Protein AF-Q6VXQ0-F1 (afdb_monomer_lite)

Secondary structure (DSSP, 8-state):
-GGGT--HHHHHHHHHHHHHHHHHHHHHHPPP--SHHHHHHHHHHHHT-HHHHHHHHHHH-

Sequence (61 aa):
NVAAGANPLGLKRGIEKAVEAVTSALLASAKEIDTKEQIAATAGISAGDQSIGDLIAEAMD

pLDDT: mean 92.57, std 9.7, range [56.31, 98.44]

Radius of gyration: 20.29 Å; chains: 1; bounding box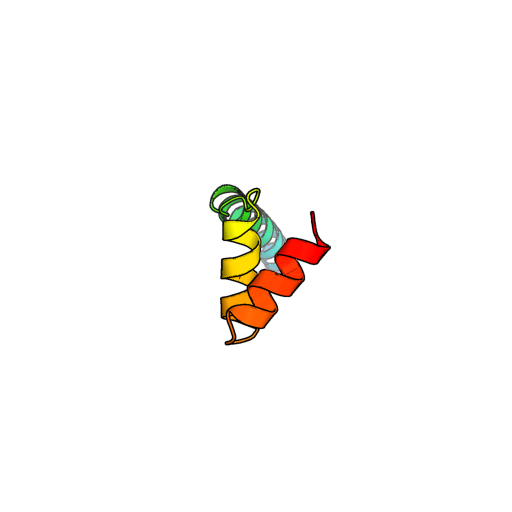: 38×18×53 Å

Structure (mmCIF, N/CA/C/O backbone):
data_AF-Q6VXQ0-F1
#
_entry.id   AF-Q6VXQ0-F1
#
loop_
_atom_site.group_PDB
_atom_site.id
_atom_site.type_symbol
_atom_site.label_atom_id
_atom_site.label_alt_id
_atom_site.label_comp_id
_atom_site.label_asym_id
_atom_site.label_entity_id
_atom_site.label_seq_id
_atom_site.pdbx_PDB_ins_code
_atom_site.Cartn_x
_atom_site.Cartn_y
_atom_site.Cartn_z
_atom_site.occupancy
_atom_site.B_iso_or_equiv
_atom_site.auth_seq_id
_atom_site.auth_comp_id
_atom_site.auth_asym_id
_atom_site.auth_atom_id
_atom_site.pdbx_PDB_model_num
ATOM 1 N N . ASN A 1 1 ? 10.344 -5.567 -27.524 1.00 56.31 1 ASN A N 1
ATOM 2 C CA . ASN A 1 1 ? 11.415 -4.572 -27.265 1.00 56.31 1 ASN A CA 1
ATOM 3 C C . ASN A 1 1 ? 12.817 -5.147 -27.423 1.00 56.31 1 ASN A C 1
ATOM 5 O O . ASN A 1 1 ? 13.543 -4.631 -28.255 1.00 56.31 1 ASN A O 1
ATOM 9 N N . VAL A 1 2 ? 13.200 -6.237 -26.744 1.00 60.41 2 VAL A N 1
ATOM 10 C CA . VAL A 1 2 ? 14.514 -6.889 -26.977 1.00 60.41 2 VAL A CA 1
ATOM 11 C C . VAL A 1 2 ? 14.625 -7.509 -28.380 1.00 60.41 2 VAL A C 1
ATOM 13 O O . VAL A 1 2 ? 15.602 -7.266 -29.076 1.00 60.41 2 VAL A O 1
ATOM 16 N N . ALA A 1 3 ? 13.578 -8.197 -28.856 1.00 58.41 3 ALA A N 1
ATOM 17 C CA . ALA A 1 3 ? 13.503 -8.708 -30.235 1.00 58.41 3 ALA A CA 1
ATOM 18 C C . ALA A 1 3 ? 13.526 -7.604 -31.318 1.00 58.41 3 ALA A C 1
ATOM 20 O O . ALA A 1 3 ? 13.781 -7.892 -32.479 1.00 58.41 3 ALA A O 1
ATOM 21 N N . ALA A 1 4 ? 13.282 -6.343 -30.933 1.00 74.12 4 ALA A N 1
ATOM 22 C CA . ALA A 1 4 ? 13.348 -5.168 -31.805 1.00 74.12 4 ALA A CA 1
ATOM 23 C C . ALA A 1 4 ? 14.712 -4.442 -31.728 1.00 74.12 4 ALA A C 1
ATOM 25 O O . ALA A 1 4 ? 14.836 -3.325 -32.217 1.00 74.12 4 ALA A O 1
ATOM 26 N N . GLY A 1 5 ? 15.722 -5.044 -31.082 1.00 71.12 5 GLY A N 1
ATOM 27 C CA . GLY A 1 5 ? 17.077 -4.490 -30.963 1.00 71.12 5 GLY A CA 1
ATOM 28 C C . GLY A 1 5 ? 17.346 -3.667 -29.698 1.00 71.12 5 GLY A C 1
ATOM 29 O O . GLY A 1 5 ? 18.436 -3.116 -29.557 1.00 71.12 5 GLY A O 1
ATOM 30 N N . ALA A 1 6 ? 16.402 -3.576 -28.751 1.00 81.56 6 ALA A N 1
ATOM 31 C CA . ALA A 1 6 ? 16.669 -2.899 -27.481 1.00 81.56 6 ALA A CA 1
ATOM 32 C C . ALA A 1 6 ? 17.659 -3.705 -26.626 1.00 81.56 6 ALA A C 1
ATOM 34 O O . ALA A 1 6 ? 17.473 -4.903 -26.406 1.00 81.56 6 ALA A O 1
ATOM 35 N N . ASN A 1 7 ? 18.678 -3.030 -26.088 1.00 89.44 7 ASN A N 1
ATOM 36 C CA . ASN A 1 7 ? 19.666 -3.640 -25.201 1.00 89.44 7 ASN A CA 1
ATOM 37 C C . ASN A 1 7 ? 18.985 -4.169 -23.914 1.00 89.44 7 ASN A C 1
ATOM 39 O O . ASN A 1 7 ? 18.462 -3.355 -23.143 1.00 89.44 7 ASN A O 1
ATOM 43 N N . PRO A 1 8 ? 19.019 -5.490 -23.631 1.00 89.69 8 PRO A N 1
ATOM 44 C CA . PRO A 1 8 ? 18.373 -6.081 -22.455 1.00 89.69 8 PRO A CA 1
ATOM 45 C C . PRO A 1 8 ? 18.823 -5.467 -21.127 1.00 89.69 8 PRO A C 1
ATOM 47 O O . PRO A 1 8 ? 18.016 -5.283 -20.218 1.00 89.69 8 PRO A O 1
ATOM 50 N N . LEU A 1 9 ? 20.103 -5.100 -21.019 1.00 93.06 9 LEU A N 1
ATOM 51 C CA . LEU A 1 9 ? 20.659 -4.508 -19.807 1.00 93.06 9 LEU A CA 1
ATOM 52 C C . LEU A 1 9 ? 20.190 -3.058 -19.619 1.00 93.06 9 LEU A C 1
ATOM 54 O O . LEU A 1 9 ? 19.952 -2.623 -18.494 1.00 93.06 9 LEU A O 1
ATOM 58 N N . GLY A 1 10 ? 20.026 -2.317 -20.719 1.00 93.06 10 GLY A N 1
ATOM 59 C CA . GLY A 1 10 ? 19.419 -0.984 -20.699 1.00 93.06 10 GLY A CA 1
ATOM 60 C C . GLY A 1 10 ? 17.948 -1.035 -20.286 1.00 93.06 10 GLY A C 1
ATOM 61 O O . GLY A 1 10 ? 17.518 -0.237 -19.457 1.00 93.06 10 GLY A O 1
ATOM 62 N N . LEU A 1 11 ? 17.205 -2.021 -20.796 1.00 91.81 11 LEU A N 1
ATOM 63 C CA . LEU A 1 11 ? 15.808 -2.243 -20.427 1.00 91.81 11 LEU A CA 1
ATOM 64 C C . LEU A 1 11 ? 15.662 -2.583 -18.940 1.00 91.81 11 LEU A C 1
ATOM 66 O O . LEU A 1 11 ? 14.844 -1.966 -18.266 1.00 91.81 11 LEU A O 1
ATOM 70 N N . LYS A 1 12 ? 16.488 -3.498 -18.416 1.00 93.56 12 LYS A N 1
ATOM 71 C CA . LYS A 1 12 ? 16.505 -3.839 -16.985 1.00 93.56 12 LYS A CA 1
ATOM 72 C C . LYS A 1 12 ? 16.717 -2.596 -16.115 1.00 93.56 12 LYS A C 1
ATOM 74 O O . LYS A 1 12 ? 15.907 -2.335 -15.236 1.00 93.56 12 LYS A O 1
ATOM 79 N N . ARG A 1 13 ? 17.743 -1.791 -16.414 1.00 96.31 13 ARG A N 1
ATOM 80 C CA . ARG A 1 13 ? 18.027 -0.551 -15.667 1.00 96.31 13 ARG A CA 1
ATOM 81 C C . ARG A 1 13 ? 16.877 0.452 -15.732 1.00 96.31 13 ARG A C 1
ATOM 83 O O . ARG A 1 13 ? 16.608 1.140 -14.755 1.00 96.31 13 ARG A O 1
ATOM 90 N N . GLY A 1 14 ? 16.219 0.567 -16.886 1.00 96.31 14 GLY A N 1
ATOM 91 C CA . GLY A 1 14 ? 15.040 1.420 -17.042 1.00 96.31 14 GLY A CA 1
ATOM 92 C C . GLY A 1 14 ? 13.866 0.947 -16.185 1.00 96.31 14 GLY A C 1
ATOM 93 O O . GLY A 1 14 ? 13.225 1.766 -15.535 1.00 96.31 14 GLY A O 1
ATOM 94 N N . ILE A 1 15 ? 13.628 -0.368 -16.140 1.00 97.00 15 ILE A N 1
ATOM 95 C CA . ILE A 1 15 ? 12.597 -0.978 -15.293 1.00 97.00 15 ILE A CA 1
ATOM 96 C C . ILE A 1 15 ? 12.906 -0.737 -13.815 1.00 97.00 15 ILE A C 1
ATOM 98 O O . ILE A 1 15 ? 12.022 -0.295 -13.096 1.00 97.00 15 ILE A O 1
ATOM 102 N N . GLU A 1 16 ? 14.145 -0.959 -13.372 1.00 97.94 16 GLU A N 1
ATOM 103 C CA . GLU A 1 16 ? 14.552 -0.734 -11.976 1.00 97.94 16 GLU A CA 1
ATOM 104 C C . GLU A 1 16 ? 14.281 0.713 -11.542 1.00 97.94 16 GLU A C 1
ATOM 106 O O . GLU A 1 16 ? 13.580 0.939 -10.560 1.00 97.94 16 GLU A O 1
ATOM 111 N N . LYS A 1 17 ? 14.712 1.696 -12.344 1.00 98.00 17 LYS A N 1
ATOM 112 C CA . LYS A 1 17 ? 14.450 3.119 -12.069 1.00 98.00 17 LYS A CA 1
ATOM 113 C C . LYS A 1 17 ? 12.961 3.461 -12.044 1.00 98.00 17 LYS A C 1
ATOM 115 O O . LYS A 1 17 ? 12.531 4.284 -11.241 1.00 98.00 17 LYS A O 1
ATOM 120 N N . ALA A 1 18 ? 12.177 2.866 -12.942 1.00 97.88 18 ALA A N 1
ATOM 121 C CA . ALA A 1 18 ? 10.736 3.086 -12.976 1.00 97.88 18 ALA A 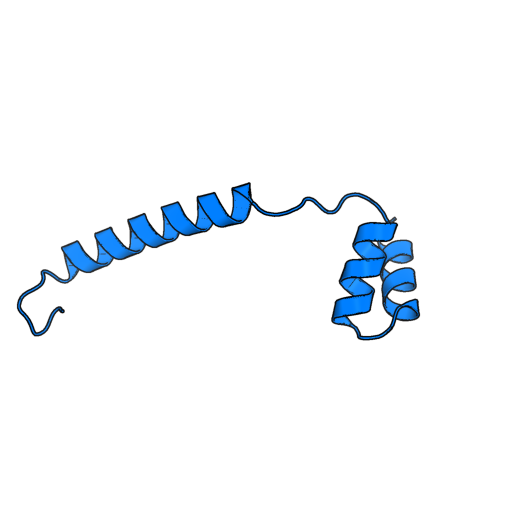CA 1
ATOM 122 C C . ALA A 1 18 ? 10.056 2.494 -11.734 1.00 97.88 18 ALA A C 1
ATOM 124 O O . ALA A 1 18 ? 9.217 3.156 -11.130 1.00 97.88 18 ALA A O 1
ATOM 125 N N . VAL A 1 19 ? 10.445 1.282 -11.330 1.00 98.44 19 VAL A N 1
ATOM 126 C CA . VAL A 1 19 ? 9.941 0.622 -10.120 1.00 98.44 19 VAL A CA 1
ATOM 127 C C . VAL A 1 19 ? 10.261 1.455 -8.885 1.00 98.44 19 VAL A C 1
ATOM 129 O O . VAL A 1 19 ? 9.359 1.706 -8.091 1.00 98.44 19 VAL A O 1
ATOM 132 N N . GLU A 1 20 ? 11.497 1.933 -8.741 1.00 98.38 20 GLU A N 1
ATOM 133 C CA . GLU A 1 20 ? 11.889 2.814 -7.636 1.00 98.38 20 GLU A CA 1
ATOM 134 C C . GLU A 1 20 ? 11.029 4.083 -7.602 1.00 98.38 20 GLU A C 1
ATOM 136 O O . GLU A 1 20 ? 10.388 4.365 -6.590 1.00 98.38 20 GLU A O 1
ATOM 141 N N . ALA A 1 21 ? 10.937 4.805 -8.724 1.00 98.44 21 ALA A N 1
ATOM 142 C CA . ALA A 1 21 ? 10.188 6.059 -8.799 1.00 98.44 21 ALA A CA 1
ATOM 143 C C . ALA A 1 21 ? 8.696 5.879 -8.474 1.00 98.44 21 ALA A C 1
ATOM 145 O O . ALA A 1 21 ? 8.121 6.666 -7.719 1.00 98.44 21 ALA A O 1
ATOM 146 N N . VAL A 1 22 ? 8.070 4.832 -9.019 1.00 98.19 22 VAL A N 1
ATOM 147 C CA . VAL A 1 22 ? 6.657 4.526 -8.762 1.00 98.19 22 VAL A CA 1
ATOM 148 C C . VAL A 1 22 ? 6.451 4.111 -7.308 1.00 98.19 22 VAL A C 1
ATOM 150 O O . VAL A 1 22 ? 5.514 4.588 -6.675 1.00 98.19 22 VAL A O 1
ATOM 153 N N . THR A 1 23 ? 7.336 3.285 -6.749 1.00 98.38 23 THR A N 1
ATOM 154 C CA . THR A 1 23 ? 7.242 2.850 -5.347 1.00 98.38 23 THR A CA 1
ATOM 155 C C . THR A 1 23 ? 7.332 4.044 -4.399 1.00 98.38 23 THR A C 1
ATOM 157 O O . THR A 1 23 ? 6.497 4.179 -3.507 1.00 98.38 23 THR A O 1
ATOM 160 N N . SER A 1 24 ? 8.281 4.959 -4.626 1.00 98.06 24 SER A N 1
ATOM 161 C CA . SER A 1 24 ? 8.399 6.186 -3.831 1.00 98.06 24 SER A CA 1
ATOM 162 C C . SER A 1 24 ? 7.151 7.065 -3.922 1.00 98.06 24 SER A C 1
ATOM 164 O O . SER A 1 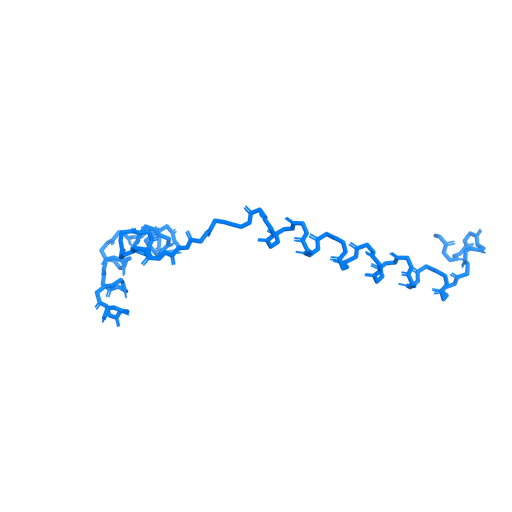24 ? 6.692 7.572 -2.902 1.00 98.06 24 SER A O 1
ATOM 166 N N . ALA A 1 25 ? 6.571 7.227 -5.114 1.00 98.19 25 ALA A N 1
ATOM 167 C CA . ALA A 1 25 ? 5.356 8.022 -5.294 1.00 98.19 25 ALA A CA 1
ATOM 168 C C . ALA A 1 25 ? 4.126 7.388 -4.616 1.00 98.19 25 ALA A C 1
ATOM 170 O O . ALA A 1 25 ? 3.310 8.092 -4.019 1.00 98.19 25 ALA A O 1
ATOM 171 N N . LEU A 1 26 ? 4.000 6.059 -4.676 1.00 98.12 26 LEU A N 1
ATOM 172 C CA . LEU A 1 26 ? 2.923 5.330 -4.007 1.00 98.12 26 LEU A CA 1
ATOM 173 C C . LEU A 1 26 ? 3.021 5.456 -2.486 1.00 98.12 26 LEU A C 1
ATO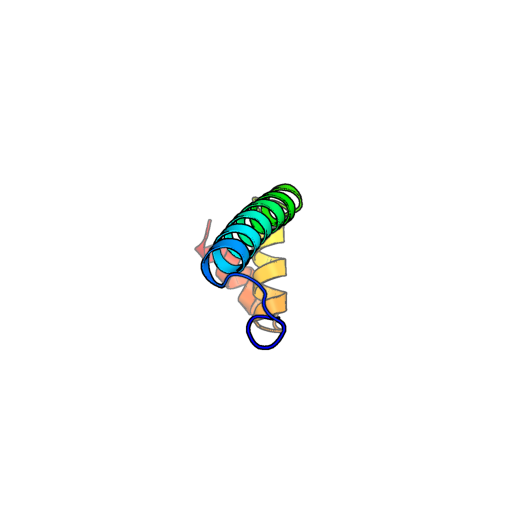M 175 O O . LEU A 1 26 ? 2.030 5.783 -1.845 1.00 98.12 26 LEU A O 1
ATOM 179 N N . LEU A 1 27 ? 4.215 5.281 -1.916 1.00 97.31 27 LEU A N 1
ATOM 180 C CA . LEU A 1 27 ? 4.425 5.455 -0.477 1.00 97.31 27 LEU A CA 1
ATOM 181 C C . LEU A 1 27 ? 4.164 6.898 -0.030 1.00 97.31 27 LEU A C 1
ATOM 183 O O . LEU A 1 27 ? 3.503 7.107 0.978 1.00 97.31 27 LEU A O 1
ATOM 187 N N . ALA A 1 28 ? 4.601 7.893 -0.806 1.00 97.38 28 ALA A N 1
ATOM 188 C CA . ALA A 1 28 ? 4.358 9.304 -0.496 1.00 97.38 28 ALA A CA 1
ATOM 189 C C . ALA A 1 28 ? 2.872 9.710 -0.565 1.00 97.38 28 ALA A C 1
ATOM 191 O O . ALA A 1 28 ? 2.493 10.739 -0.012 1.00 97.38 28 ALA A O 1
ATOM 192 N N . SER A 1 29 ? 2.037 8.937 -1.265 1.00 96.81 29 SER A N 1
ATOM 193 C CA . SER A 1 29 ? 0.589 9.168 -1.370 1.00 96.81 29 SER A CA 1
ATOM 194 C C . SER A 1 29 ? -0.245 8.245 -0.478 1.00 96.81 29 SER A C 1
ATOM 196 O O . SER A 1 29 ? -1.469 8.396 -0.420 1.00 96.81 29 SER A O 1
ATOM 198 N N . ALA A 1 30 ? 0.394 7.304 0.223 1.00 96.62 30 ALA A N 1
ATOM 199 C CA . ALA A 1 30 ? -0.276 6.435 1.172 1.00 96.62 30 ALA A CA 1
ATOM 200 C C . ALA A 1 30 ? -0.819 7.262 2.344 1.00 96.62 30 ALA A C 1
ATOM 202 O O . ALA A 1 30 ? -0.180 8.197 2.823 1.00 96.62 30 ALA A O 1
ATOM 203 N N . LYS A 1 31 ? -2.025 6.919 2.798 1.00 95.12 31 LYS A N 1
ATOM 204 C CA . LYS A 1 31 ? -2.610 7.516 3.998 1.00 95.12 31 LYS A CA 1
ATOM 205 C C . LYS A 1 31 ? -2.143 6.719 5.207 1.00 95.12 31 LYS A C 1
ATOM 207 O O . LYS A 1 31 ? -2.346 5.507 5.231 1.00 95.12 31 LYS A O 1
ATOM 212 N N . GLU A 1 32 ? -1.548 7.400 6.179 1.00 94.12 32 GLU A N 1
ATOM 213 C CA . GLU A 1 32 ? -1.225 6.801 7.474 1.00 94.12 32 GLU A CA 1
ATOM 214 C C . GLU A 1 32 ? -2.512 6.421 8.225 1.00 94.12 32 GLU A C 1
ATOM 216 O O . GLU A 1 32 ? -3.559 7.070 8.089 1.00 94.12 32 GLU A O 1
ATOM 221 N N . ILE A 1 33 ? -2.434 5.304 8.946 1.00 93.12 33 ILE A N 1
ATOM 222 C CA . ILE A 1 33 ? -3.522 4.687 9.703 1.00 93.12 33 ILE A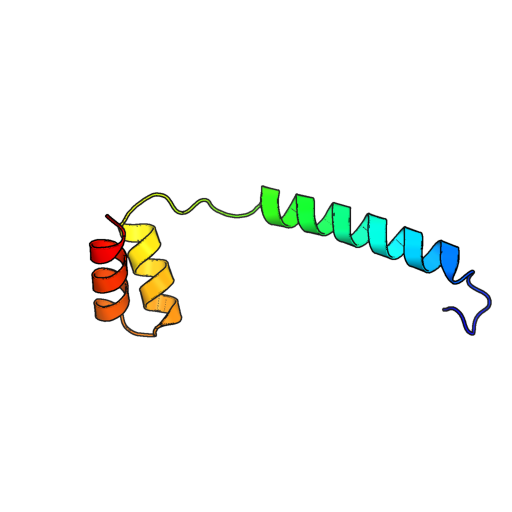 CA 1
ATOM 223 C C . ILE A 1 33 ? -3.012 4.570 11.136 1.00 93.12 33 ILE A C 1
ATOM 225 O O . ILE A 1 33 ? -2.262 3.646 11.443 1.00 93.12 33 ILE A O 1
ATOM 229 N N . ASP A 1 34 ? -3.410 5.517 11.982 1.00 90.94 34 ASP A N 1
ATOM 230 C CA . ASP A 1 34 ? -2.888 5.647 13.348 1.00 90.94 34 ASP A CA 1
ATOM 231 C C . ASP A 1 34 ? -3.985 5.538 14.404 1.00 90.94 34 ASP A C 1
ATOM 233 O O . ASP A 1 34 ? -3.702 5.226 15.559 1.00 90.94 34 ASP A O 1
ATOM 237 N N . THR A 1 35 ? -5.242 5.812 14.039 1.00 94.75 35 THR A N 1
ATOM 238 C CA . THR A 1 35 ? -6.344 5.741 14.999 1.00 94.75 35 THR A CA 1
ATOM 239 C C . THR A 1 35 ? -7.002 4.371 14.987 1.00 94.75 35 THR A C 1
ATOM 241 O O . THR A 1 35 ? -7.131 3.717 13.945 1.00 94.75 35 THR A O 1
ATOM 244 N N . LYS A 1 36 ? -7.498 3.964 16.156 1.00 94.25 36 LYS A N 1
ATOM 245 C CA . LYS A 1 36 ? -8.266 2.732 16.333 1.00 94.25 36 LYS A CA 1
ATOM 246 C C . LYS A 1 36 ? -9.432 2.634 15.348 1.00 94.25 36 LYS A C 1
ATOM 248 O O . LYS A 1 36 ? -9.664 1.578 14.771 1.00 94.25 36 LYS A O 1
ATOM 253 N N . GLU A 1 37 ? -10.125 3.741 15.085 1.00 94.94 37 GLU A N 1
ATOM 254 C CA . GLU A 1 37 ? -11.241 3.791 14.134 1.00 94.94 37 GLU A CA 1
ATOM 255 C C . GLU A 1 37 ? -10.784 3.524 12.696 1.00 94.94 37 GLU A C 1
ATOM 257 O O . GLU A 1 37 ? -11.479 2.845 11.939 1.00 94.94 37 GLU A O 1
ATOM 262 N N . GLN A 1 38 ? -9.613 4.034 12.302 1.00 95.88 38 GLN A N 1
ATOM 263 C CA . GLN A 1 38 ? -9.051 3.786 10.974 1.00 95.88 38 GLN A CA 1
ATOM 264 C C . GLN A 1 38 ? -8.613 2.323 10.814 1.00 95.88 38 GLN A C 1
ATOM 266 O O . GLN A 1 38 ? -8.827 1.729 9.750 1.00 95.88 38 GLN A O 1
ATOM 271 N N . ILE A 1 39 ? -8.048 1.730 11.871 1.00 95.31 39 ILE A N 1
ATOM 272 C CA . ILE A 1 39 ? -7.699 0.304 11.924 1.00 95.31 39 ILE A CA 1
ATOM 273 C C . ILE A 1 39 ? -8.973 -0.541 11.805 1.00 95.31 39 ILE A C 1
ATOM 275 O O . ILE A 1 39 ? -9.053 -1.398 10.922 1.00 95.31 39 ILE A O 1
ATOM 279 N N . ALA A 1 40 ? -9.994 -0.242 12.613 1.00 97.00 40 ALA A N 1
ATOM 280 C CA . ALA A 1 40 ? -11.273 -0.947 12.618 1.00 97.00 40 ALA A CA 1
ATOM 281 C C . ALA A 1 40 ? -11.966 -0.885 11.255 1.00 97.00 40 ALA A C 1
ATOM 283 O O . ALA A 1 40 ? -12.403 -1.908 10.731 1.00 97.00 40 ALA A O 1
ATOM 284 N N . ALA A 1 41 ? -12.014 0.296 10.633 1.00 96.94 41 ALA A N 1
ATOM 285 C CA . ALA A 1 41 ? -12.601 0.469 9.309 1.00 96.94 41 ALA A CA 1
ATOM 286 C C . ALA A 1 41 ? -11.845 -0.331 8.236 1.00 96.94 41 ALA A C 1
ATOM 288 O O . ALA A 1 41 ? -12.462 -1.017 7.423 1.00 96.94 41 ALA A O 1
ATOM 289 N N . THR A 1 42 ? -10.511 -0.286 8.237 1.00 96.31 42 THR A N 1
ATOM 290 C CA . THR A 1 42 ? -9.689 -1.003 7.245 1.00 96.31 42 THR A CA 1
ATOM 291 C C . THR A 1 42 ? -9.822 -2.519 7.397 1.00 96.31 42 THR A C 1
ATOM 293 O O . THR A 1 42 ? -10.004 -3.241 6.409 1.00 96.31 42 THR A O 1
ATOM 296 N N . ALA A 1 43 ? -9.779 -3.008 8.637 1.00 96.00 43 ALA A N 1
ATOM 297 C CA . ALA A 1 43 ? -9.959 -4.417 8.959 1.00 96.00 43 ALA A CA 1
ATOM 298 C C . ALA A 1 43 ? -11.388 -4.891 8.649 1.00 96.00 43 ALA A C 1
ATOM 300 O O . ALA A 1 43 ? -11.563 -5.942 8.034 1.00 96.00 43 ALA A O 1
ATOM 301 N N . GLY A 1 44 ? -12.400 -4.084 8.978 1.00 97.75 44 GLY A N 1
ATOM 302 C CA . GLY A 1 44 ? -13.807 -4.375 8.710 1.00 97.75 44 GLY A CA 1
ATOM 303 C C . GLY A 1 44 ? -14.126 -4.447 7.218 1.00 97.75 44 GLY A C 1
ATOM 304 O O . GLY A 1 44 ? -14.783 -5.388 6.780 1.00 97.75 44 GLY A O 1
ATOM 305 N N . ILE A 1 45 ? -13.583 -3.530 6.406 1.00 97.19 45 ILE A N 1
ATOM 306 C CA . ILE A 1 45 ? -13.686 -3.592 4.936 1.00 97.19 45 ILE A CA 1
ATOM 307 C C . ILE A 1 45 ? -13.035 -4.874 4.400 1.00 97.19 45 ILE A C 1
ATOM 309 O O . ILE A 1 45 ? -13.602 -5.533 3.532 1.00 97.19 45 ILE A O 1
ATOM 313 N N . SER A 1 46 ? -11.862 -5.240 4.923 1.00 96.81 46 SER A N 1
ATOM 314 C CA . SER A 1 46 ? -11.120 -6.429 4.479 1.00 96.81 46 SER A CA 1
ATOM 315 C C . SER A 1 46 ? -11.826 -7.736 4.850 1.00 96.81 46 SER A C 1
ATOM 317 O O . SER A 1 46 ? -11.795 -8.694 4.079 1.00 96.81 46 SER A O 1
ATOM 319 N N . ALA A 1 47 ? -12.474 -7.771 6.016 1.00 96.75 47 ALA A N 1
ATOM 320 C CA . ALA A 1 47 ? -13.241 -8.913 6.502 1.00 96.75 47 ALA A CA 1
ATOM 321 C C . ALA A 1 47 ? -14.683 -8.956 5.959 1.00 96.75 47 ALA A C 1
ATOM 323 O O . ALA A 1 47 ? -15.330 -9.998 6.033 1.00 96.75 47 ALA A O 1
ATOM 324 N N . GLY A 1 48 ? -15.194 -7.840 5.428 1.00 97.31 48 GLY A N 1
ATOM 325 C CA . GLY A 1 48 ? -16.603 -7.679 5.060 1.00 97.31 48 GLY A CA 1
ATOM 326 C C . GLY A 1 48 ? -17.557 -7.620 6.262 1.00 97.31 48 GLY A C 1
ATOM 327 O O . GLY A 1 48 ? -18.764 -7.761 6.077 1.00 97.31 48 GLY A O 1
ATOM 328 N N . ASP A 1 49 ? -17.032 -7.426 7.475 1.00 97.38 49 ASP A N 1
ATOM 329 C CA . ASP A 1 49 ? -17.780 -7.416 8.734 1.00 97.38 49 ASP A CA 1
ATOM 330 C C . ASP A 1 49 ? -17.163 -6.402 9.707 1.00 97.38 49 ASP A C 1
ATOM 332 O O . ASP A 1 49 ? -15.997 -6.514 10.097 1.00 97.38 49 ASP A O 1
ATOM 336 N N . GLN A 1 50 ? -17.963 -5.414 10.117 1.00 96.06 50 GLN A N 1
ATOM 337 C CA . GLN A 1 50 ? -17.518 -4.351 11.017 1.00 96.06 50 GLN A CA 1
ATOM 338 C C . GLN A 1 50 ? -17.160 -4.879 12.411 1.00 96.06 50 GLN A C 1
ATOM 340 O O . GLN A 1 50 ? -16.181 -4.424 12.988 1.00 96.06 50 GLN A O 1
ATOM 345 N N . SER A 1 51 ? -17.886 -5.875 12.926 1.00 96.88 51 SER A N 1
ATOM 346 C CA . SER A 1 51 ? -17.631 -6.431 14.259 1.00 96.88 51 SER A CA 1
ATOM 347 C C . SER A 1 51 ? -16.267 -7.121 14.347 1.00 96.88 51 SER A C 1
ATOM 349 O O . SER A 1 51 ? -15.592 -7.038 15.372 1.00 96.88 51 SER A O 1
ATOM 351 N N . ILE A 1 52 ? -15.825 -7.749 13.250 1.00 97.00 52 ILE A N 1
ATOM 352 C CA . ILE A 1 52 ? -14.482 -8.331 13.134 1.00 97.00 52 ILE A CA 1
ATOM 353 C C . ILE A 1 52 ? -13.431 -7.220 13.088 1.00 97.00 52 ILE A C 1
ATOM 355 O O . ILE A 1 52 ? -12.398 -7.329 13.745 1.00 97.00 52 ILE A O 1
ATOM 359 N N . GLY A 1 53 ? -13.697 -6.146 12.341 1.00 97.00 53 GLY A N 1
ATOM 360 C CA . GLY A 1 53 ? -12.824 -4.975 12.294 1.00 97.00 53 GLY A CA 1
ATOM 361 C C . GLY A 1 53 ? -12.620 -4.338 13.668 1.00 97.00 53 GLY A C 1
ATOM 362 O O . GLY A 1 53 ? -11.482 -4.116 14.078 1.00 97.00 53 GLY A O 1
ATOM 363 N N . ASP A 1 54 ? -13.710 -4.120 14.403 1.00 97.19 54 ASP A N 1
ATOM 364 C CA . ASP A 1 54 ? -13.689 -3.549 15.751 1.00 97.19 54 ASP A CA 1
ATOM 365 C C . ASP A 1 54 ? -12.924 -4.457 16.731 1.00 97.19 54 ASP A C 1
ATOM 367 O O . ASP A 1 54 ? -12.110 -3.972 17.515 1.00 97.19 54 ASP A O 1
ATOM 371 N N . LEU A 1 55 ? -13.114 -5.782 16.645 1.00 97.00 55 LEU A N 1
ATOM 372 C CA . LEU A 1 55 ? -12.380 -6.756 17.460 1.00 97.00 55 LEU A CA 1
ATOM 373 C C . LEU A 1 55 ? -10.870 -6.731 17.181 1.00 97.00 55 LEU A C 1
ATOM 375 O O . LEU A 1 55 ? -10.071 -6.832 18.109 1.00 97.00 55 LEU A O 1
ATOM 379 N N . ILE A 1 56 ? -10.473 -6.606 15.911 1.00 94.25 56 ILE A N 1
ATOM 380 C CA . ILE A 1 56 ? -9.060 -6.495 15.525 1.00 94.25 56 ILE A CA 1
ATOM 381 C C . ILE A 1 56 ? -8.466 -5.195 16.066 1.00 94.25 56 ILE A C 1
ATOM 383 O O . ILE A 1 56 ? -7.371 -5.219 16.618 1.00 94.25 56 ILE A O 1
ATOM 387 N N . ALA A 1 57 ? -9.183 -4.079 15.938 1.00 95.19 57 ALA A N 1
ATOM 388 C CA . ALA A 1 57 ? -8.714 -2.793 16.434 1.00 95.19 57 ALA A CA 1
ATOM 389 C C . ALA A 1 57 ? -8.581 -2.770 17.963 1.00 95.19 57 ALA A C 1
ATOM 391 O O . ALA A 1 57 ? -7.610 -2.228 18.474 1.00 95.19 57 ALA A O 1
ATOM 392 N N . GLU A 1 58 ? -9.505 -3.401 18.694 1.00 94.25 58 GLU A N 1
ATOM 393 C CA . GLU A 1 58 ? -9.388 -3.599 20.146 1.00 94.25 58 GLU A CA 1
ATOM 394 C C . GLU A 1 58 ? -8.166 -4.445 20.523 1.00 94.25 58 GLU A C 1
ATOM 396 O O . GLU A 1 58 ? -7.530 -4.179 21.532 1.00 94.25 58 GLU A O 1
ATOM 401 N N . ALA A 1 59 ? -7.821 -5.454 19.720 1.00 94.25 59 ALA A N 1
ATOM 402 C CA . ALA A 1 59 ? -6.665 -6.311 19.980 1.00 94.25 59 ALA A CA 1
ATOM 403 C C . ALA A 1 59 ? -5.310 -5.667 19.626 1.00 94.25 59 ALA A C 1
ATOM 405 O O . ALA A 1 59 ? -4.273 -6.209 20.011 1.00 94.25 59 ALA A O 1
ATOM 406 N N . MET A 1 60 ? -5.307 -4.584 18.841 1.00 87.69 60 MET A N 1
ATOM 407 C CA . MET A 1 60 ? -4.100 -3.846 18.445 1.00 87.69 60 MET A CA 1
ATOM 408 C C . MET A 1 60 ? -3.770 -2.665 19.374 1.00 87.69 60 MET A C 1
ATOM 410 O O . MET A 1 60 ? -2.631 -2.199 19.322 1.00 87.69 60 MET A O 1
ATOM 414 N N . ASP A 1 61 ? -4.734 -2.206 20.180 1.00 72.00 61 ASP A N 1
ATOM 415 C CA . ASP A 1 61 ? -4.552 -1.233 21.275 1.00 72.00 61 ASP A CA 1
ATOM 416 C C . ASP A 1 61 ? -3.771 -1.8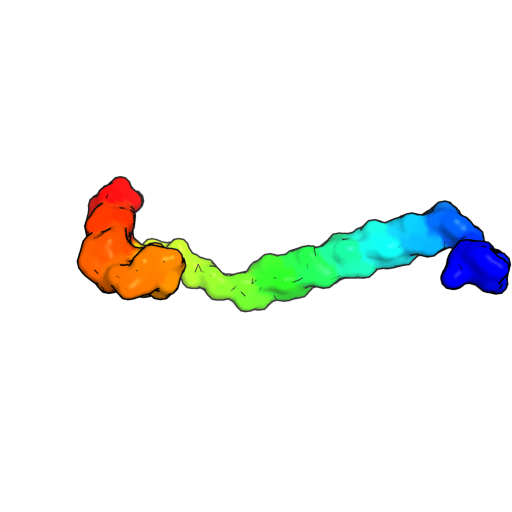39 22.461 1.00 72.00 61 ASP A C 1
ATOM 418 O O . ASP A 1 61 ? -2.960 -1.103 23.074 1.00 72.00 61 ASP A O 1
#

InterPro domains:
  IPR001844 Chaperonin Cpn60/GroEL [PTHR45633] (2-61)
  IPR027410 TCP-1-like chaperonin intermediate domain superfamily [G3DSA:3.30.260.10] (32-61)
  IPR027410 TCP-1-like chaperonin intermediate domain superfamily [SSF54849] (32-61)
  IPR027413 GroEL-like equatorial domain superfamily [G3DSA:1.10.560.10] (1-31)

Organism: NCBI:txid247025

Foldseek 3Di:
DVVVVDDPVVVVVVVVVVCVVVVVVVVVPDDDQDDLVSQLVVQCVVVVHSVRSNVVSVVVD